Protein AF-A0A5B0LY07-F1 (afdb_monomer)

pLDDT: mean 96.16, std 4.6, range [59.47, 98.62]

Structure (mmCIF, N/CA/C/O backbone):
data_AF-A0A5B0LY07-F1
#
_entry.id   AF-A0A5B0LY07-F1
#
loop_
_atom_site.group_PDB
_atom_site.id
_atom_site.type_symbol
_atom_site.label_atom_id
_atom_site.label_alt_id
_atom_site.label_comp_id
_atom_site.label_asym_id
_atom_site.label_entity_id
_atom_site.label_seq_id
_atom_site.pdbx_PDB_ins_code
_atom_site.Cartn_x
_atom_site.Cartn_y
_atom_site.Cartn_z
_atom_site.occupancy
_atom_site.B_iso_or_equiv
_atom_site.auth_seq_id
_atom_site.auth_comp_id
_atom_site.auth_asym_id
_atom_site.auth_atom_id
_atom_site.pdbx_PDB_model_num
ATOM 1 N N . MET A 1 1 ? -1.041 0.662 -3.881 1.00 97.88 1 MET A N 1
ATOM 2 C CA . MET A 1 1 ? 0.218 0.437 -3.139 1.00 97.88 1 MET A CA 1
ATOM 3 C C . MET A 1 1 ? 1.167 1.594 -3.401 1.00 97.88 1 MET A C 1
ATOM 5 O O . MET A 1 1 ? 1.308 2.012 -4.543 1.00 97.88 1 MET A O 1
ATOM 9 N N . CYS A 1 2 ? 1.824 2.108 -2.368 1.00 97.88 2 CYS A N 1
ATOM 10 C CA . CYS A 1 2 ? 2.842 3.142 -2.502 1.00 97.88 2 CYS A CA 1
ATOM 11 C C . CYS A 1 2 ? 4.017 2.908 -1.552 1.00 97.88 2 CYS A C 1
ATOM 13 O O . CYS A 1 2 ? 3.863 2.272 -0.504 1.00 97.88 2 CYS A O 1
ATOM 15 N N . THR A 1 3 ? 5.176 3.476 -1.882 1.00 97.06 3 THR A N 1
ATOM 16 C CA . THR A 1 3 ? 6.353 3.449 -1.011 1.00 97.06 3 THR A CA 1
ATOM 17 C C . THR A 1 3 ? 6.845 4.838 -0.649 1.00 97.06 3 THR A C 1
ATOM 19 O O . THR A 1 3 ? 6.870 5.722 -1.507 1.00 97.06 3 THR A O 1
ATOM 22 N N . GLY A 1 4 ? 7.270 5.019 0.602 1.00 95.62 4 GLY A N 1
ATOM 23 C CA . GLY A 1 4 ? 7.775 6.294 1.103 1.00 95.62 4 GLY A CA 1
ATOM 24 C C . GLY A 1 4 ? 6.803 7.437 0.809 1.00 95.62 4 GLY A C 1
ATOM 25 O O . GLY A 1 4 ? 5.620 7.353 1.144 1.00 95.62 4 GLY A O 1
ATOM 26 N N . SER A 1 5 ? 7.297 8.486 0.143 1.00 95.31 5 SER A N 1
ATOM 27 C CA . SER A 1 5 ? 6.551 9.719 -0.137 1.00 95.31 5 SER A CA 1
ATOM 28 C C . SER A 1 5 ? 5.409 9.533 -1.132 1.00 95.31 5 SER A C 1
ATOM 30 O O . SER A 1 5 ? 4.555 10.412 -1.236 1.00 95.31 5 SER A O 1
ATOM 32 N N . GLY A 1 6 ? 5.322 8.376 -1.798 1.00 95.88 6 GLY A N 1
ATOM 33 C CA . GLY A 1 6 ? 4.188 8.026 -2.653 1.00 95.88 6 GLY A CA 1
ATOM 34 C C . GLY A 1 6 ? 2.836 8.080 -1.930 1.00 95.88 6 GLY A C 1
ATOM 35 O O . GLY A 1 6 ? 1.809 8.213 -2.591 1.00 95.88 6 GLY A O 1
ATOM 36 N N . ILE A 1 7 ? 2.823 8.058 -0.590 1.00 97.12 7 ILE A N 1
ATOM 37 C CA . ILE A 1 7 ? 1.617 8.299 0.214 1.00 97.12 7 ILE A CA 1
ATOM 38 C C . ILE A 1 7 ? 0.932 9.627 -0.132 1.00 97.12 7 ILE A C 1
ATOM 40 O O . ILE A 1 7 ? -0.294 9.678 -0.177 1.00 97.12 7 ILE A O 1
ATOM 44 N N . GLY A 1 8 ? 1.700 10.669 -0.472 1.00 96.06 8 GLY A N 1
ATOM 45 C CA . GLY A 1 8 ? 1.159 11.976 -0.850 1.00 96.06 8 GLY A CA 1
ATOM 46 C C . GLY A 1 8 ? 0.303 11.940 -2.118 1.00 96.06 8 GLY A C 1
ATOM 47 O O . GLY A 1 8 ? -0.594 12.762 -2.267 1.00 96.06 8 GLY A O 1
ATOM 48 N N . ALA A 1 9 ? 0.527 10.962 -3.001 1.00 94.31 9 ALA A N 1
ATOM 49 C CA . ALA A 1 9 ? -0.249 10.793 -4.228 1.00 94.31 9 ALA A CA 1
ATOM 50 C C . ALA A 1 9 ? -1.513 9.936 -4.038 1.00 94.31 9 ALA A C 1
ATOM 52 O O . ALA A 1 9 ? -2.452 10.062 -4.819 1.00 94.31 9 ALA A O 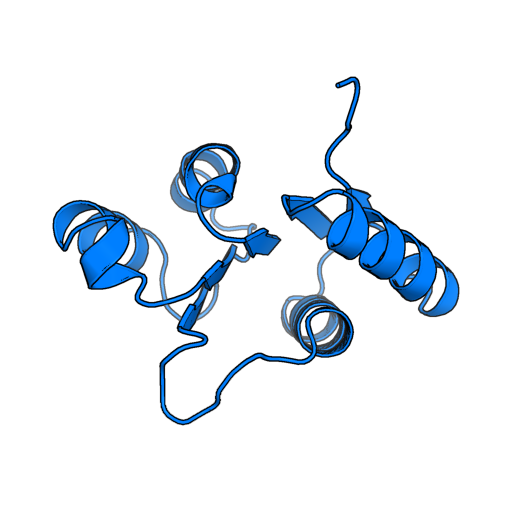1
ATOM 53 N N . VAL A 1 10 ? -1.547 9.047 -3.036 1.00 96.31 10 VAL A N 1
ATOM 54 C CA . VAL A 1 10 ? -2.607 8.021 -2.915 1.00 96.31 10 VAL A CA 1
ATOM 55 C C . VAL A 1 10 ? -3.508 8.178 -1.690 1.00 96.31 10 VAL A C 1
ATOM 57 O O . VAL A 1 10 ? -4.607 7.619 -1.673 1.00 96.31 10 VAL A O 1
ATOM 60 N N . ALA A 1 11 ? -3.067 8.913 -0.663 1.00 96.38 11 ALA A N 1
ATOM 61 C CA . ALA A 1 11 ? -3.775 9.011 0.611 1.00 96.38 11 ALA A CA 1
ATOM 62 C C . ALA A 1 11 ? -5.182 9.597 0.459 1.00 96.38 11 ALA A C 1
ATOM 64 O O . ALA A 1 11 ? -6.137 9.014 0.966 1.00 96.38 11 ALA A O 1
ATOM 65 N N . SER A 1 12 ? -5.328 10.710 -0.267 1.00 96.88 12 SER A N 1
ATOM 66 C CA . SER A 1 12 ? -6.619 11.387 -0.449 1.00 96.88 12 SER A CA 1
ATOM 67 C C . SER A 1 12 ? -7.659 10.470 -1.093 1.00 96.88 12 SER A C 1
ATOM 69 O O . SER A 1 12 ? -8.760 10.344 -0.563 1.00 96.88 12 SER A O 1
ATOM 71 N N . THR A 1 13 ? -7.294 9.758 -2.162 1.00 97.00 13 THR A N 1
ATOM 72 C CA . THR A 1 13 ? -8.174 8.795 -2.837 1.00 97.00 13 THR A CA 1
ATOM 73 C C . THR A 1 13 ? -8.619 7.687 -1.891 1.00 97.00 13 THR A C 1
ATOM 75 O O . THR A 1 13 ? -9.813 7.400 -1.819 1.00 97.00 13 THR A O 1
ATOM 78 N N . CYS A 1 14 ? -7.689 7.101 -1.128 1.00 97.88 14 CYS A N 1
ATOM 79 C CA . CYS A 1 14 ? -8.012 6.028 -0.185 1.00 97.88 14 CYS A CA 1
ATOM 80 C C . CYS A 1 14 ? -8.851 6.529 1.001 1.00 97.88 14 CYS A C 1
ATOM 82 O O . CYS A 1 14 ? -9.674 5.783 1.523 1.00 97.88 14 CYS A O 1
ATOM 84 N N . ILE A 1 15 ? -8.671 7.775 1.440 1.00 98.06 15 ILE A N 1
ATOM 85 C CA . ILE A 1 15 ? -9.489 8.387 2.497 1.00 98.06 15 ILE A CA 1
ATOM 86 C C . ILE A 1 15 ? -10.912 8.656 1.996 1.00 98.06 15 ILE A C 1
ATOM 88 O O . ILE A 1 15 ? -11.868 8.393 2.717 1.00 98.06 15 ILE A O 1
ATOM 92 N N . GLN A 1 16 ? -11.056 9.172 0.775 1.00 98.00 16 GLN A N 1
ATOM 93 C CA . GLN A 1 16 ? -12.340 9.619 0.226 1.00 98.00 16 GLN A CA 1
ATOM 94 C C . GLN A 1 16 ? -13.189 8.487 -0.365 1.00 98.00 16 GLN A C 1
ATOM 96 O O . GLN A 1 16 ? -14.383 8.679 -0.567 1.00 98.00 16 GLN A O 1
ATOM 101 N N . ASN A 1 17 ? -12.596 7.323 -0.653 1.00 96.88 17 ASN A N 1
ATOM 102 C CA . ASN A 1 17 ? -13.280 6.214 -1.314 1.00 96.88 17 ASN A CA 1
ATOM 103 C C . ASN A 1 17 ? -13.060 4.896 -0.563 1.00 96.88 17 ASN A C 1
ATOM 105 O O . ASN A 1 17 ? -11.931 4.426 -0.411 1.00 96.88 17 ASN A O 1
ATOM 109 N N . GLU A 1 18 ? -14.154 4.264 -0.142 1.00 96.56 18 GLU A N 1
ATOM 110 C CA . GLU A 1 18 ? -14.126 3.040 0.672 1.00 96.56 18 GLU A CA 1
ATOM 111 C C . GLU A 1 18 ? -13.752 1.782 -0.123 1.00 96.56 18 GLU A C 1
ATOM 113 O O . GLU A 1 18 ? -13.220 0.834 0.447 1.00 96.56 18 GLU A O 1
ATOM 118 N N . ASN A 1 19 ? -13.927 1.803 -1.448 1.00 97.19 19 ASN A N 1
ATOM 119 C CA . ASN A 1 19 ? -13.616 0.674 -2.337 1.00 97.19 19 ASN A CA 1
ATOM 120 C C . ASN A 1 19 ? -12.107 0.490 -2.599 1.00 97.19 19 ASN A C 1
ATOM 122 O O . ASN A 1 19 ? -11.703 -0.406 -3.340 1.00 97.19 19 ASN A O 1
ATOM 126 N N . TRP A 1 20 ? -11.259 1.337 -2.007 1.00 98.06 20 TRP A N 1
ATOM 127 C CA . TRP A 1 20 ? -9.809 1.294 -2.174 1.00 98.06 20 TRP A CA 1
ATOM 128 C C . TRP A 1 20 ? -9.114 0.667 -0.967 1.00 98.06 20 TRP A C 1
ATOM 130 O O . TRP A 1 20 ? -9.352 1.062 0.179 1.00 98.06 20 TRP A O 1
ATOM 140 N N . PHE A 1 21 ? -8.173 -0.235 -1.255 1.00 98.62 21 PHE A N 1
ATOM 141 C CA . PHE A 1 21 ? -7.239 -0.786 -0.279 1.00 98.62 21 PHE A CA 1
ATOM 142 C C . PHE A 1 21 ? -5.895 -0.045 -0.337 1.00 98.62 21 PHE A C 1
ATOM 144 O O . PHE A 1 21 ? -5.235 0.010 -1.382 1.00 98.62 21 PHE A O 1
ATOM 151 N N . LEU A 1 22 ? -5.444 0.493 0.798 1.00 98.62 22 LEU A N 1
ATOM 152 C CA . LEU A 1 22 ? -4.141 1.149 0.912 1.00 98.62 22 LEU A CA 1
ATOM 153 C C . LEU A 1 22 ? -3.062 0.148 1.335 1.00 98.62 22 LEU A C 1
ATOM 155 O O . LEU A 1 22 ? -3.168 -0.473 2.382 1.00 98.62 22 LEU A O 1
ATOM 159 N N . ILE A 1 23 ? -1.964 0.076 0.583 1.00 98.62 23 ILE A N 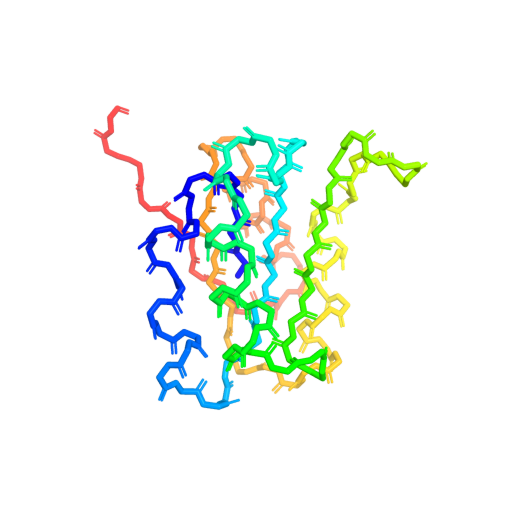1
ATOM 160 C CA . ILE A 1 23 ? -0.715 -0.533 1.061 1.00 98.62 23 ILE A C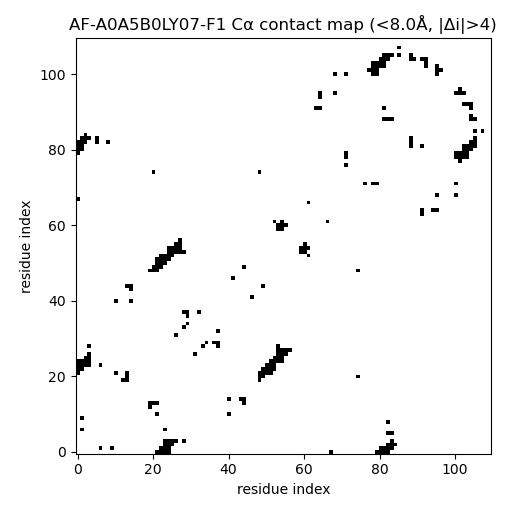A 1
ATOM 161 C C . ILE A 1 23 ? 0.357 0.548 1.064 1.00 98.62 23 ILE A C 1
ATOM 163 O O . ILE A 1 23 ? 0.663 1.079 -0.008 1.00 98.62 23 ILE A O 1
ATOM 167 N N . TRP A 1 24 ? 0.923 0.856 2.228 1.00 98.50 24 TRP A N 1
ATOM 168 C CA . TRP A 1 24 ? 1.985 1.845 2.385 1.00 98.50 24 TRP A CA 1
ATOM 169 C C . TRP A 1 24 ? 3.224 1.220 3.018 1.00 98.50 24 TRP A C 1
ATOM 171 O O . TRP A 1 24 ? 3.169 0.708 4.130 1.00 98.50 24 TRP A O 1
ATOM 181 N N . ILE A 1 25 ? 4.342 1.256 2.295 1.00 98.19 25 ILE A N 1
ATOM 182 C CA . ILE A 1 25 ? 5.606 0.640 2.711 1.00 98.19 25 ILE A CA 1
ATOM 183 C C . ILE A 1 25 ? 6.669 1.729 2.859 1.00 98.19 25 ILE A C 1
ATOM 185 O O . ILE A 1 25 ? 6.858 2.540 1.954 1.00 98.19 25 ILE A O 1
ATOM 189 N N . GLY A 1 26 ? 7.432 1.744 3.945 1.00 97.31 26 GLY A N 1
ATOM 190 C CA . GLY A 1 26 ? 8.567 2.662 4.065 1.00 97.31 26 GLY A CA 1
ATOM 191 C C . GLY A 1 26 ? 9.435 2.392 5.288 1.00 97.31 26 GLY A C 1
ATOM 192 O O . GLY A 1 26 ? 9.082 1.563 6.118 1.00 97.31 26 GLY A O 1
ATOM 193 N N . PRO A 1 27 ? 10.622 3.004 5.387 1.00 96.69 27 PRO A N 1
ATOM 194 C CA . PRO A 1 27 ? 11.473 2.884 6.567 1.00 96.69 27 PRO A CA 1
ATOM 195 C C . PRO A 1 27 ? 11.098 3.924 7.626 1.00 96.69 27 PRO A C 1
ATOM 197 O O . PRO A 1 27 ? 11.037 5.104 7.294 1.00 96.69 27 PRO A O 1
ATOM 200 N N . ASN A 1 28 ? 10.947 3.515 8.890 1.00 95.56 28 ASN A N 1
ATOM 201 C CA . ASN A 1 28 ? 10.704 4.423 10.020 1.00 95.56 28 ASN A CA 1
ATOM 202 C C . ASN A 1 28 ? 9.563 5.415 9.723 1.00 95.56 28 ASN A C 1
ATOM 204 O O . ASN A 1 28 ? 9.778 6.630 9.744 1.00 95.56 28 ASN A O 1
ATOM 208 N N . LEU A 1 29 ? 8.382 4.910 9.363 1.00 95.69 29 LEU A N 1
ATOM 209 C CA . LEU A 1 29 ? 7.304 5.721 8.784 1.00 95.69 29 LEU A CA 1
ATOM 210 C C . LEU A 1 29 ? 6.871 6.858 9.714 1.00 95.69 29 LEU A C 1
ATOM 212 O O . LEU A 1 29 ? 6.846 8.009 9.291 1.00 95.69 29 LEU A O 1
ATOM 216 N N . GLU A 1 30 ? 6.612 6.560 10.984 1.00 95.75 30 GLU A N 1
ATOM 217 C CA . GLU A 1 30 ? 6.190 7.565 11.965 1.00 95.75 30 GLU A CA 1
ATOM 218 C C . GLU A 1 30 ? 7.261 8.638 12.196 1.00 95.75 30 GLU A C 1
ATOM 220 O O . GLU A 1 30 ? 6.961 9.826 12.146 1.00 95.75 30 GLU A O 1
ATOM 225 N N . ASN A 1 31 ? 8.534 8.248 12.323 1.00 97.00 31 ASN A N 1
ATOM 226 C CA . ASN A 1 31 ? 9.634 9.210 12.468 1.00 97.00 31 ASN A CA 1
ATOM 227 C C . ASN A 1 31 ? 9.843 10.070 11.210 1.00 97.00 31 ASN A C 1
ATOM 229 O O . ASN A 1 31 ? 10.351 11.183 11.304 1.00 97.00 31 ASN A O 1
ATOM 233 N N . THR A 1 32 ? 9.508 9.543 10.029 1.00 96.44 32 THR A N 1
ATOM 234 C CA . THR A 1 32 ? 9.733 10.222 8.743 1.00 96.44 32 THR A CA 1
ATOM 235 C C . THR A 1 32 ? 8.586 11.163 8.381 1.00 96.44 32 THR A C 1
ATOM 237 O O . THR A 1 32 ? 8.831 12.253 7.870 1.00 96.44 32 THR A O 1
ATOM 240 N N . TYR A 1 33 ? 7.341 10.743 8.614 1.00 96.12 33 TYR A N 1
ATOM 241 C CA . TYR A 1 33 ? 6.134 11.467 8.193 1.00 96.12 33 TYR A CA 1
ATOM 242 C C . TYR A 1 33 ? 5.389 12.140 9.348 1.00 96.12 33 TYR A C 1
ATOM 244 O O . TYR A 1 33 ? 4.485 12.934 9.099 1.00 96.12 33 TYR A O 1
ATOM 252 N N . GLY A 1 34 ? 5.783 11.860 10.588 1.00 96.88 34 GLY A N 1
ATOM 253 C CA . GLY A 1 34 ? 5.179 12.414 11.790 1.00 96.88 34 GLY A CA 1
ATOM 254 C C . GLY A 1 34 ? 3.922 11.671 12.236 1.00 96.88 34 GLY A C 1
ATOM 255 O O . GLY A 1 34 ? 3.227 11.012 11.455 1.00 96.88 34 GLY A O 1
ATOM 256 N N . GLU A 1 35 ? 3.616 11.826 13.522 1.00 97.06 35 GLU A N 1
ATOM 257 C CA . GLU A 1 35 ? 2.435 11.241 14.156 1.00 97.06 35 GLU A CA 1
ATOM 258 C C . GLU A 1 35 ? 1.134 11.733 13.500 1.00 97.06 35 GLU A C 1
ATOM 260 O O . GLU A 1 35 ? 0.215 10.948 13.298 1.00 97.06 35 GLU A O 1
ATOM 265 N N . GLU A 1 36 ? 1.071 12.997 13.073 1.00 97.00 36 GLU A N 1
ATOM 266 C CA . GLU A 1 36 ? -0.118 13.585 12.441 1.00 97.00 36 GLU A CA 1
ATOM 267 C C . GLU A 1 36 ? -0.542 12.836 11.167 1.00 97.00 36 GLU A C 1
ATOM 269 O O . GLU A 1 36 ? -1.722 12.528 10.980 1.00 97.00 36 GLU A O 1
ATOM 274 N N . ILE A 1 37 ? 0.417 12.487 10.299 1.00 96.38 37 ILE A N 1
ATOM 275 C CA . ILE A 1 37 ? 0.136 11.721 9.078 1.00 96.38 37 ILE A CA 1
ATOM 276 C C . ILE A 1 37 ? -0.265 10.290 9.429 1.00 96.38 37 ILE A C 1
ATOM 278 O O . ILE A 1 37 ? -1.212 9.757 8.847 1.00 96.38 37 ILE A O 1
ATOM 282 N N . MET A 1 38 ? 0.406 9.675 10.404 1.00 97.50 38 MET A N 1
ATOM 283 C CA . MET A 1 38 ? 0.054 8.332 10.869 1.00 97.50 38 MET A CA 1
ATOM 284 C C . MET A 1 38 ? -1.372 8.291 11.426 1.00 97.50 38 MET A C 1
ATOM 286 O O . MET A 1 38 ? -2.160 7.435 11.024 1.00 97.50 38 MET A O 1
ATOM 290 N N . GLN A 1 39 ? -1.738 9.244 12.282 1.00 97.56 39 GLN A N 1
ATOM 291 C CA . GLN A 1 39 ? -3.078 9.373 12.851 1.00 97.56 39 GLN A CA 1
ATOM 292 C C . GLN A 1 39 ? -4.129 9.659 11.776 1.00 97.56 39 GLN A C 1
ATOM 294 O O . GLN A 1 39 ? -5.209 9.068 11.811 1.00 97.56 39 GLN A O 1
ATOM 299 N N . LEU A 1 40 ? -3.824 10.505 10.786 1.00 97.69 40 LEU A N 1
ATOM 300 C CA . LEU A 1 40 ? -4.723 10.758 9.662 1.00 97.69 40 LEU A CA 1
ATOM 301 C C . LEU A 1 40 ? -5.025 9.465 8.893 1.00 97.69 40 LEU A C 1
ATOM 303 O O . LEU A 1 40 ? -6.192 9.147 8.665 1.00 97.69 40 LEU A O 1
ATOM 307 N N . ILE A 1 41 ? -3.993 8.707 8.513 1.00 98.12 41 ILE A N 1
ATOM 308 C CA . ILE A 1 41 ? -4.157 7.459 7.756 1.00 98.12 41 ILE A CA 1
ATOM 309 C C . ILE A 1 41 ? -4.873 6.403 8.601 1.00 98.12 41 ILE A C 1
ATOM 311 O O . ILE A 1 41 ? -5.880 5.848 8.160 1.00 98.12 41 ILE A O 1
ATOM 315 N N . CYS A 1 42 ? -4.398 6.144 9.819 1.00 97.81 42 CYS A N 1
ATOM 316 C CA . CYS A 1 42 ? -4.957 5.114 10.695 1.00 97.81 42 CYS A CA 1
ATOM 317 C C . CYS A 1 42 ? -6.371 5.445 11.184 1.00 97.81 42 CYS A C 1
ATOM 319 O O . CYS A 1 42 ? -7.163 4.528 11.390 1.00 97.81 42 CYS A O 1
ATOM 321 N N . GLY A 1 43 ? -6.693 6.729 11.356 1.00 97.75 43 GLY A N 1
ATOM 322 C CA . GLY A 1 43 ? -8.000 7.194 11.819 1.00 97.75 43 GLY A CA 1
ATOM 323 C C . GLY A 1 43 ? -9.048 7.327 10.714 1.00 97.75 43 GLY A C 1
ATOM 324 O O . GLY A 1 43 ? -10.241 7.270 11.004 1.00 97.75 43 GLY A O 1
ATOM 325 N N . LYS A 1 44 ? -8.640 7.508 9.451 1.00 98.12 44 LYS A N 1
ATOM 326 C CA . LYS A 1 44 ? -9.568 7.647 8.310 1.00 98.12 44 LYS A CA 1
ATOM 327 C C . LYS A 1 44 ? -9.695 6.391 7.456 1.00 98.12 44 LYS A C 1
ATOM 329 O O . LYS A 1 44 ? -10.693 6.244 6.754 1.00 98.12 44 LYS A O 1
ATOM 334 N N . ILE A 1 45 ? -8.712 5.495 7.496 1.00 98.44 45 ILE A N 1
ATOM 335 C CA . ILE A 1 45 ? -8.725 4.247 6.735 1.00 98.44 45 ILE A CA 1
ATOM 336 C C . ILE A 1 45 ? -8.733 3.071 7.728 1.00 98.44 45 ILE A C 1
ATOM 338 O O . ILE A 1 45 ? -7.755 2.885 8.458 1.00 98.44 45 ILE A O 1
ATOM 342 N N . PRO A 1 46 ? -9.814 2.271 7.788 1.00 97.81 46 PRO A N 1
ATOM 343 C CA . PRO A 1 46 ? -9.916 1.153 8.720 1.00 97.81 46 PRO A CA 1
ATOM 344 C C . PRO A 1 46 ? -8.972 0.008 8.339 1.00 97.81 46 PRO A C 1
ATOM 346 O O . PRO A 1 46 ? -8.666 -0.192 7.163 1.00 97.81 46 PRO A O 1
ATOM 349 N N . GLU A 1 47 ? -8.555 -0.781 9.334 1.00 97.50 47 GLU A N 1
ATOM 350 C CA . GLU A 1 47 ? -7.612 -1.908 9.179 1.00 97.50 47 GLU A CA 1
ATOM 351 C C . GLU A 1 47 ? -8.046 -2.949 8.153 1.00 97.50 47 GLU A C 1
ATOM 353 O O . GLU A 1 47 ? -7.202 -3.532 7.482 1.00 97.50 47 GLU A O 1
ATOM 358 N N . SER A 1 48 ? -9.354 -3.119 7.955 1.00 97.56 48 SER A N 1
ATOM 359 C CA . SER A 1 48 ? -9.902 -4.016 6.935 1.00 97.56 48 SER A CA 1
ATOM 360 C C . SER A 1 48 ? -9.482 -3.658 5.506 1.00 97.56 48 SER A C 1
ATOM 362 O O . SER A 1 48 ? -9.515 -4.535 4.642 1.00 97.56 48 SER A O 1
ATOM 364 N N . ARG A 1 49 ? -9.080 -2.402 5.255 1.00 97.81 49 ARG A N 1
ATOM 365 C CA . ARG A 1 49 ? -8.657 -1.906 3.936 1.00 97.81 49 ARG A CA 1
ATOM 366 C C . ARG A 1 49 ? -7.349 -1.107 3.947 1.00 97.81 49 ARG A C 1
ATOM 368 O O . ARG A 1 49 ? -7.097 -0.305 3.044 1.00 97.81 49 ARG A O 1
ATOM 375 N N . ARG A 1 50 ? -6.503 -1.299 4.964 1.00 98.44 50 ARG A N 1
ATOM 376 C CA . ARG A 1 50 ? -5.139 -0.751 4.968 1.00 98.44 50 ARG A CA 1
ATOM 377 C C . ARG A 1 50 ? -4.108 -1.754 5.442 1.00 98.44 50 ARG A C 1
ATOM 379 O O . ARG A 1 50 ? -4.339 -2.532 6.357 1.00 98.44 50 ARG A O 1
ATOM 386 N N . LEU A 1 51 ? -2.912 -1.616 4.895 1.00 98.31 51 LEU A N 1
ATOM 387 C CA . LEU A 1 51 ? -1.708 -2.289 5.339 1.00 98.31 51 LEU A CA 1
ATOM 388 C C . LEU A 1 51 ? -0.571 -1.268 5.366 1.00 98.31 51 LEU A C 1
ATOM 390 O O . LEU A 1 51 ? -0.226 -0.677 4.343 1.00 98.31 51 LEU A O 1
ATOM 394 N N . ILE A 1 52 ? -0.007 -1.047 6.549 1.00 97.88 52 ILE A N 1
ATOM 395 C CA . ILE A 1 52 ? 1.134 -0.152 6.758 1.00 97.88 52 ILE A CA 1
ATOM 396 C C . ILE A 1 52 ? 2.325 -1.026 7.140 1.00 97.88 52 ILE A C 1
ATOM 398 O O . ILE A 1 52 ? 2.241 -1.795 8.095 1.00 97.88 52 ILE A O 1
ATOM 402 N N . TRP A 1 53 ? 3.414 -0.938 6.380 1.00 98.12 53 TRP A N 1
ATOM 403 C CA . TRP A 1 53 ? 4.592 -1.781 6.547 1.00 98.12 53 TRP A CA 1
ATOM 404 C C . TRP A 1 53 ? 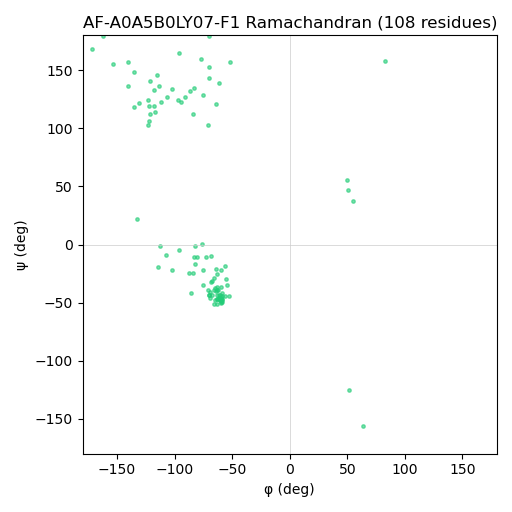5.841 -0.940 6.803 1.00 98.12 53 TRP A C 1
ATOM 406 O O . TRP A 1 53 ? 6.411 -0.346 5.880 1.00 98.12 53 TRP A O 1
ATOM 416 N N . ASP A 1 54 ? 6.308 -0.946 8.052 1.00 97.19 54 ASP A N 1
ATOM 417 C CA . ASP A 1 54 ? 7.591 -0.347 8.406 1.00 97.19 54 ASP A CA 1
ATOM 418 C C . ASP A 1 54 ? 8.746 -1.325 8.152 1.00 97.19 54 ASP A C 1
ATOM 420 O O . ASP A 1 54 ? 8.907 -2.341 8.827 1.00 97.19 54 ASP A O 1
ATOM 424 N N . THR A 1 55 ? 9.587 -0.998 7.175 1.00 97.12 55 THR A N 1
ATOM 425 C CA . THR A 1 55 ? 10.727 -1.830 6.760 1.00 97.12 55 THR A CA 1
ATOM 426 C C . THR A 1 55 ? 11.897 -1.841 7.746 1.00 97.12 55 THR A C 1
ATOM 428 O O . THR A 1 55 ? 12.823 -2.638 7.579 1.00 97.12 55 THR A O 1
ATOM 431 N N . ARG A 1 56 ? 11.891 -0.957 8.750 1.00 96.62 56 ARG A N 1
ATOM 432 C CA . ARG A 1 56 ? 12.837 -0.952 9.877 1.00 96.62 56 ARG A CA 1
ATOM 433 C C . ARG A 1 56 ? 12.270 -1.654 11.112 1.00 96.62 56 ARG A C 1
ATOM 435 O O . ARG A 1 56 ? 13.001 -1.836 12.081 1.00 96.62 56 ARG A O 1
ATOM 442 N N . GLY A 1 57 ? 11.007 -2.073 11.058 1.00 93.69 57 GLY A N 1
ATOM 443 C CA . GLY A 1 57 ? 10.395 -2.935 12.059 1.00 93.69 57 GLY A CA 1
ATOM 444 C C . GLY A 1 57 ? 10.937 -4.374 12.028 1.00 93.69 57 GLY A C 1
ATOM 445 O O . GLY A 1 57 ? 11.758 -4.729 11.177 1.00 93.69 57 GLY A O 1
ATOM 446 N N . PRO A 1 58 ? 10.446 -5.244 12.928 1.00 92.69 58 PRO A N 1
ATOM 447 C CA . PRO A 1 58 ? 10.966 -6.602 13.119 1.00 92.69 58 PRO A CA 1
ATOM 448 C C . PRO A 1 58 ? 10.789 -7.521 11.900 1.00 92.69 58 PRO A C 1
ATOM 450 O O . PRO A 1 58 ? 11.512 -8.504 11.768 1.00 92.69 58 PRO A O 1
ATOM 453 N N . LEU A 1 59 ? 9.849 -7.205 11.002 1.00 92.75 59 LEU A N 1
ATOM 454 C CA . LEU A 1 59 ? 9.593 -7.974 9.780 1.00 92.75 59 LEU A CA 1
ATOM 455 C C . LEU A 1 59 ? 10.536 -7.606 8.620 1.00 92.75 59 LEU A C 1
ATOM 457 O O . LEU A 1 59 ? 10.563 -8.309 7.612 1.00 92.75 59 LEU A O 1
ATOM 461 N N . GLY A 1 60 ? 11.310 -6.521 8.740 1.00 96.06 60 GLY A N 1
ATOM 462 C CA . GLY A 1 60 ? 12.232 -6.071 7.700 1.00 96.06 60 GLY A CA 1
ATOM 463 C C . GLY A 1 60 ? 11.542 -5.652 6.397 1.00 96.06 60 GLY A C 1
ATOM 464 O O . GLY A 1 60 ? 10.377 -5.248 6.373 1.00 96.06 60 GLY A O 1
ATOM 465 N N . ARG A 1 61 ? 12.281 -5.710 5.281 1.00 96.31 61 ARG A N 1
ATOM 466 C CA . ARG A 1 61 ? 11.747 -5.377 3.950 1.00 96.31 61 ARG A CA 1
ATOM 467 C C . ARG A 1 61 ? 10.848 -6.514 3.435 1.00 96.31 61 ARG A C 1
ATOM 469 O O . ARG A 1 61 ? 11.314 -7.652 3.410 1.00 96.31 61 ARG A O 1
ATOM 476 N N . PRO A 1 62 ? 9.612 -6.225 2.989 1.00 96.31 62 PRO A N 1
ATOM 477 C CA . PRO A 1 62 ? 8.729 -7.243 2.441 1.00 96.31 62 PRO A CA 1
ATOM 478 C C . PRO A 1 62 ? 9.138 -7.619 1.016 1.00 96.31 62 PRO A C 1
ATOM 480 O O . PRO A 1 62 ? 9.736 -6.821 0.290 1.00 96.31 62 PRO A O 1
ATOM 483 N N . ASP A 1 63 ? 8.699 -8.797 0.577 1.00 96.69 63 ASP A N 1
ATOM 484 C CA . ASP A 1 63 ? 8.524 -9.059 -0.849 1.00 96.69 63 ASP A CA 1
ATOM 485 C C . ASP A 1 63 ? 7.321 -8.242 -1.347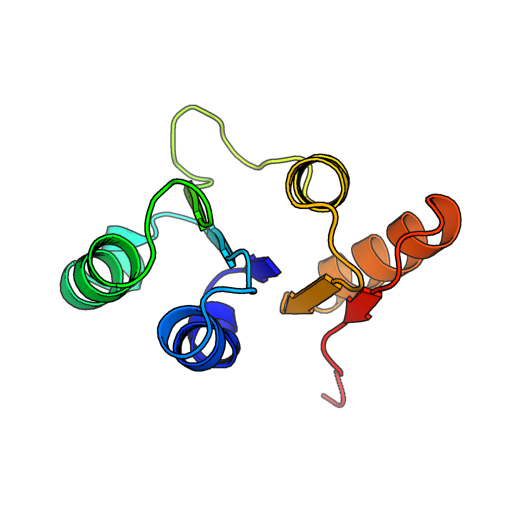 1.00 96.69 63 ASP A C 1
ATOM 487 O O . ASP A 1 63 ? 6.162 -8.566 -1.080 1.00 96.69 63 ASP A O 1
ATOM 491 N N . VAL A 1 64 ? 7.614 -7.141 -2.039 1.00 96.81 64 VAL A N 1
ATOM 492 C CA . VAL A 1 64 ? 6.617 -6.171 -2.513 1.00 96.81 64 VAL A CA 1
ATOM 493 C C . VAL A 1 64 ? 5.636 -6.802 -3.502 1.00 96.81 64 VAL A C 1
ATOM 495 O O . VAL A 1 64 ? 4.443 -6.507 -3.450 1.00 96.81 64 VAL A O 1
ATOM 498 N N . VAL A 1 65 ? 6.118 -7.676 -4.388 1.00 97.00 65 VAL A N 1
ATOM 499 C CA . VAL A 1 65 ? 5.287 -8.311 -5.421 1.00 97.00 65 VAL A CA 1
ATOM 500 C C . VAL A 1 65 ? 4.325 -9.289 -4.770 1.00 97.00 65 VAL A C 1
ATOM 502 O O . VAL A 1 65 ? 3.129 -9.258 -5.061 1.00 97.00 65 VAL A O 1
ATOM 505 N N . ARG A 1 66 ? 4.828 -10.121 -3.854 1.00 97.50 66 ARG A N 1
ATOM 506 C CA . ARG A 1 66 ? 3.987 -11.055 -3.108 1.00 97.50 66 ARG A CA 1
ATOM 507 C C . ARG A 1 66 ? 2.945 -10.322 -2.270 1.00 97.50 66 ARG A C 1
ATOM 509 O O . ARG A 1 66 ? 1.773 -10.671 -2.330 1.00 97.50 66 ARG A O 1
ATOM 516 N N . LEU A 1 67 ? 3.346 -9.273 -1.553 1.00 97.94 67 LEU A N 1
ATOM 517 C CA . LEU A 1 67 ? 2.430 -8.468 -0.742 1.00 97.94 67 LEU A CA 1
ATOM 518 C C . LEU A 1 67 ? 1.304 -7.852 -1.589 1.00 97.94 67 LEU A C 1
ATOM 520 O O . LEU A 1 67 ? 0.144 -7.855 -1.175 1.00 97.94 67 LEU A O 1
ATOM 524 N N . LEU A 1 68 ? 1.640 -7.344 -2.780 1.00 98.12 68 LEU A N 1
ATOM 525 C CA . LEU A 1 68 ? 0.671 -6.805 -3.734 1.00 98.12 68 LEU A CA 1
ATOM 526 C C . LEU A 1 68 ? -0.271 -7.896 -4.246 1.00 98.12 68 LEU A C 1
ATOM 528 O O . LEU A 1 68 ? -1.478 -7.684 -4.238 1.00 98.12 68 LEU A O 1
ATOM 532 N N . HIS A 1 69 ? 0.258 -9.052 -4.654 1.00 98.00 69 HIS A N 1
ATOM 533 C CA . HIS A 1 69 ? -0.538 -10.185 -5.131 1.00 98.00 69 HIS A CA 1
ATOM 534 C C . HIS A 1 69 ? -1.513 -10.699 -4.067 1.00 98.00 69 HIS A C 1
ATOM 536 O O . HIS A 1 69 ? -2.705 -10.843 -4.342 1.00 98.00 69 HIS A O 1
ATOM 542 N N . ASP A 1 70 ? -1.026 -10.937 -2.852 1.00 98.19 70 ASP A N 1
ATOM 543 C CA . ASP A 1 70 ? -1.831 -11.504 -1.772 1.00 98.19 70 ASP A CA 1
ATOM 544 C C . ASP A 1 70 ? -2.944 -10.525 -1.370 1.00 98.19 70 ASP A C 1
ATOM 546 O O . ASP A 1 70 ? -4.093 -10.926 -1.187 1.00 98.19 70 ASP A O 1
ATOM 550 N N . THR A 1 71 ? -2.640 -9.223 -1.345 1.00 98.31 71 THR A N 1
ATOM 551 C CA . THR A 1 71 ? -3.640 -8.184 -1.063 1.00 98.31 71 THR A CA 1
ATOM 552 C C . THR A 1 71 ? -4.629 -8.003 -2.215 1.00 98.31 71 THR A C 1
ATOM 554 O O . THR A 1 71 ? -5.818 -7.834 -1.970 1.00 98.31 71 THR A O 1
ATOM 557 N N . TYR A 1 72 ? -4.168 -8.068 -3.469 1.00 98.38 72 TYR A N 1
ATOM 558 C CA . TYR A 1 72 ? -5.023 -8.026 -4.661 1.00 98.38 72 TYR A CA 1
ATOM 559 C C . TYR A 1 72 ? -6.079 -9.134 -4.622 1.00 98.38 72 TYR A C 1
ATOM 561 O O . TYR A 1 72 ? -7.252 -8.874 -4.873 1.00 98.38 72 TYR A O 1
ATOM 569 N N . LYS A 1 73 ? -5.670 -10.355 -4.252 1.00 98.25 73 LYS A N 1
ATOM 570 C CA . LYS A 1 73 ? -6.573 -11.500 -4.089 1.00 98.25 73 LYS A CA 1
ATOM 571 C C . LYS A 1 73 ? -7.486 -11.365 -2.879 1.00 98.25 73 LYS A C 1
ATOM 573 O O . LYS A 1 73 ? -8.668 -11.656 -2.996 1.00 98.25 73 LYS A O 1
ATOM 578 N N . TYR A 1 74 ? -6.953 -10.930 -1.741 1.00 98.12 74 TYR A N 1
ATOM 579 C CA . TYR A 1 74 ? -7.737 -10.722 -0.524 1.00 98.12 74 TYR A CA 1
ATOM 580 C C . TYR A 1 74 ? -8.843 -9.678 -0.717 1.00 98.12 74 TYR A C 1
ATOM 582 O O . TYR A 1 74 ? -9.968 -9.886 -0.276 1.00 98.12 74 TYR A O 1
ATOM 590 N N . TRP A 1 75 ? -8.519 -8.564 -1.376 1.00 97.94 75 TRP A N 1
ATOM 591 C CA . TRP A 1 75 ? -9.457 -7.470 -1.618 1.00 97.94 75 TRP A CA 1
ATOM 592 C C . TRP A 1 75 ? -10.394 -7.723 -2.805 1.00 97.94 75 TRP A C 1
ATOM 594 O O . TRP A 1 75 ? -11.330 -6.958 -2.997 1.00 97.94 75 TRP A O 1
ATOM 604 N N . ASP A 1 76 ? -10.125 -8.761 -3.605 1.00 97.88 76 ASP A N 1
ATOM 605 C CA . ASP A 1 76 ? -10.771 -9.002 -4.901 1.00 97.88 76 ASP A CA 1
ATOM 606 C C . ASP A 1 76 ? -10.740 -7.755 -5.803 1.00 97.88 76 ASP A C 1
ATOM 608 O O . ASP A 1 76 ? -11.740 -7.299 -6.354 1.00 97.88 76 ASP A O 1
ATOM 612 N N . ALA A 1 77 ? -9.563 -7.131 -5.890 1.00 97.94 77 ALA A N 1
ATOM 613 C CA . ALA A 1 77 ? -9.425 -5.860 -6.582 1.00 97.94 77 ALA A CA 1
ATOM 614 C C . ALA A 1 77 ? -9.585 -6.021 -8.105 1.00 97.94 77 ALA A C 1
ATOM 616 O O . ALA A 1 77 ? -9.062 -6.950 -8.720 1.00 97.94 77 ALA A O 1
ATOM 617 N N . GLU A 1 78 ? -10.211 -5.040 -8.750 1.00 97.75 78 GLU A N 1
ATOM 618 C CA . GLU A 1 78 ? -10.300 -4.992 -10.216 1.00 97.75 78 GLU A CA 1
ATOM 619 C C . GLU A 1 78 ? -8.968 -4.559 -10.848 1.00 97.75 78 GLU A C 1
ATOM 621 O O . GLU A 1 78 ? -8.580 -5.025 -11.921 1.00 97.75 78 GLU A O 1
ATOM 626 N N . VAL A 1 79 ? -8.240 -3.669 -10.169 1.00 97.50 79 VAL A N 1
ATOM 627 C CA . VAL A 1 79 ? -6.975 -3.101 -10.638 1.00 97.50 79 VAL A CA 1
ATOM 628 C C . VAL A 1 79 ? -6.092 -2.666 -9.475 1.00 97.50 79 VAL A C 1
ATOM 630 O O . VAL A 1 79 ? -6.570 -2.344 -8.388 1.00 97.50 79 VAL A O 1
ATOM 633 N N . THR A 1 80 ? -4.782 -2.627 -9.708 1.00 97.75 80 THR A N 1
ATOM 634 C CA . THR A 1 80 ? -3.799 -2.116 -8.752 1.00 97.75 80 THR A CA 1
ATOM 635 C C . THR A 1 80 ? -3.095 -0.869 -9.279 1.00 97.75 80 THR A C 1
ATOM 637 O O . THR A 1 80 ? -2.840 -0.725 -10.473 1.00 97.75 80 THR A O 1
ATOM 640 N N . LEU A 1 81 ? -2.760 0.043 -8.367 1.00 97.56 81 LEU A N 1
ATOM 641 C CA . LEU A 1 81 ? -1.867 1.172 -8.625 1.00 97.56 81 LEU A CA 1
ATOM 642 C C . LEU A 1 81 ? -0.594 0.988 -7.802 1.00 97.56 81 LEU A C 1
ATOM 644 O O . LEU A 1 81 ? -0.679 0.662 -6.611 1.00 97.56 81 LEU A O 1
ATOM 648 N N . PHE A 1 82 ? 0.566 1.228 -8.404 1.00 97.81 82 PHE A N 1
ATOM 649 C CA . PHE A 1 82 ? 1.856 1.190 -7.730 1.00 97.81 82 PHE A CA 1
ATOM 650 C C . PHE A 1 82 ? 2.591 2.523 -7.880 1.00 97.81 82 PHE A C 1
ATOM 652 O O . PHE A 1 82 ? 2.828 2.987 -8.989 1.00 97.81 82 PHE A O 1
ATOM 659 N N . VAL A 1 83 ? 2.970 3.124 -6.750 1.00 96.81 83 VAL A N 1
ATOM 660 C CA . VAL A 1 83 ? 3.771 4.355 -6.700 1.00 96.81 83 VAL A CA 1
ATOM 661 C C . VAL A 1 83 ? 5.037 4.094 -5.891 1.00 96.81 83 VAL A C 1
ATOM 663 O O . VAL A 1 83 ? 5.006 4.054 -4.661 1.00 96.81 83 VAL A O 1
ATOM 666 N N . GLY A 1 84 ? 6.161 3.918 -6.573 1.00 94.19 84 GLY A N 1
ATOM 667 C CA . GLY A 1 84 ? 7.463 3.680 -5.949 1.00 94.19 84 GLY A CA 1
ATOM 668 C C . GLY A 1 84 ? 8.604 3.946 -6.921 1.00 94.19 84 GLY A C 1
ATOM 669 O O . GLY A 1 84 ? 8.336 4.309 -8.064 1.00 94.19 84 GLY A O 1
ATOM 670 N N . SER A 1 85 ? 9.850 3.780 -6.461 1.00 93.56 85 SER A N 1
ATOM 671 C CA . SER A 1 85 ? 11.071 4.092 -7.226 1.00 93.56 85 SER A CA 1
ATOM 672 C C . SER A 1 85 ? 11.097 3.443 -8.622 1.00 93.56 85 SER A C 1
ATOM 674 O O . SER A 1 85 ? 10.448 2.411 -8.810 1.00 93.56 85 SER A O 1
ATOM 676 N N . PRO A 1 86 ? 11.869 3.978 -9.593 1.00 94.25 86 PRO A N 1
ATOM 677 C CA . PRO A 1 86 ? 11.904 3.446 -10.960 1.00 94.25 86 PRO A CA 1
ATOM 678 C C . PRO A 1 86 ? 12.200 1.942 -11.023 1.00 94.25 86 PRO A C 1
ATOM 680 O O . PRO A 1 86 ? 11.516 1.194 -11.721 1.00 94.25 86 PRO A O 1
ATOM 683 N N . GLU A 1 87 ? 13.181 1.489 -10.239 1.00 93.69 87 GLU A N 1
ATOM 684 C CA . GLU A 1 87 ? 13.583 0.082 -10.164 1.00 93.69 87 GLU A CA 1
ATOM 685 C C . GLU A 1 87 ? 12.448 -0.807 -9.638 1.00 93.69 87 GLU A C 1
ATOM 687 O O . GLU A 1 87 ? 12.071 -1.789 -10.282 1.00 93.69 87 GLU A O 1
ATOM 692 N N . MET A 1 88 ? 11.844 -0.436 -8.503 1.00 93.62 88 MET A N 1
ATOM 693 C CA . MET A 1 88 ? 10.714 -1.180 -7.942 1.00 93.62 88 MET A CA 1
ATOM 694 C C . MET A 1 88 ? 9.505 -1.159 -8.870 1.00 93.62 88 MET A C 1
ATOM 696 O O . MET A 1 88 ? 8.837 -2.177 -9.011 1.00 93.62 88 MET A O 1
ATOM 700 N N . ASN A 1 89 ? 9.234 -0.028 -9.518 1.00 94.81 89 ASN A N 1
ATOM 701 C CA . ASN A 1 89 ? 8.132 0.113 -10.458 1.00 94.81 89 ASN A CA 1
ATOM 702 C C . ASN A 1 89 ? 8.298 -0.837 -11.650 1.00 94.81 89 ASN A C 1
ATOM 704 O O . ASN A 1 89 ? 7.374 -1.579 -11.971 1.00 94.81 89 ASN A O 1
ATOM 708 N N . SER A 1 90 ? 9.495 -0.892 -12.242 1.00 95.50 90 SER A N 1
ATOM 709 C CA . SER A 1 90 ? 9.813 -1.831 -13.324 1.00 95.50 90 SER A CA 1
ATOM 710 C C . SER A 1 90 ? 9.620 -3.290 -12.889 1.00 95.50 90 SER A C 1
ATOM 712 O O . SER A 1 90 ? 8.915 -4.053 -13.556 1.00 95.50 90 SER A O 1
ATOM 714 N N . ASN A 1 91 ? 10.152 -3.661 -11.717 1.00 96.44 91 ASN A N 1
ATOM 715 C CA . ASN A 1 91 ? 10.012 -5.013 -11.172 1.00 96.44 91 ASN A CA 1
ATOM 716 C C . ASN A 1 91 ? 8.544 -5.395 -10.905 1.00 96.44 91 ASN A C 1
ATOM 718 O O . ASN A 1 91 ? 8.108 -6.496 -11.254 1.00 96.44 91 ASN A O 1
ATOM 722 N N . VAL A 1 92 ? 7.758 -4.485 -10.319 1.00 97.31 92 VAL A N 1
ATOM 723 C CA . VAL A 1 92 ? 6.328 -4.699 -10.049 1.00 97.31 92 VAL A CA 1
ATOM 724 C C . VAL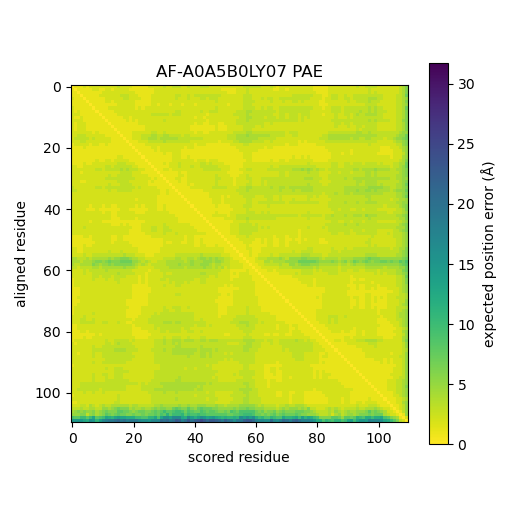 A 1 92 ? 5.553 -4.870 -11.350 1.00 97.31 92 VAL A C 1
ATOM 726 O O . VAL A 1 92 ? 4.791 -5.828 -11.467 1.00 97.31 92 VAL A O 1
ATOM 729 N N . LEU A 1 93 ? 5.766 -4.003 -12.343 1.00 97.00 93 LEU A N 1
ATOM 730 C CA . LEU A 1 93 ? 5.089 -4.093 -13.639 1.00 97.00 93 LEU A CA 1
ATOM 731 C C . LEU A 1 93 ? 5.393 -5.416 -14.352 1.00 97.00 93 LEU A C 1
ATOM 733 O O . LEU A 1 93 ? 4.476 -6.078 -14.847 1.00 97.00 93 LEU A O 1
ATOM 737 N N . GLN A 1 94 ? 6.662 -5.829 -14.381 1.00 97.62 94 GLN A N 1
ATOM 738 C CA . GLN A 1 94 ? 7.071 -7.096 -14.987 1.00 97.62 94 GLN A CA 1
ATOM 739 C C . GLN A 1 94 ? 6.446 -8.293 -14.261 1.00 97.62 94 GLN A C 1
ATOM 741 O O . GLN A 1 94 ? 5.880 -9.183 -14.901 1.00 97.62 94 GLN A O 1
ATOM 746 N N . SER A 1 95 ? 6.509 -8.300 -12.931 1.00 97.88 95 SER A N 1
ATOM 747 C CA . SER A 1 95 ? 5.999 -9.406 -12.121 1.00 97.88 95 SER A CA 1
ATOM 748 C C . SER A 1 95 ? 4.476 -9.514 -12.188 1.00 97.88 95 SER A C 1
ATOM 750 O O . SER A 1 95 ? 3.941 -10.601 -12.392 1.00 97.88 95 SER A O 1
ATOM 752 N N . CYS A 1 96 ? 3.760 -8.391 -12.108 1.00 97.69 96 CYS A N 1
ATOM 753 C CA . CYS A 1 96 ? 2.303 -8.366 -12.236 1.00 97.69 96 CYS A CA 1
ATOM 754 C C . CYS A 1 96 ? 1.846 -8.828 -13.621 1.00 97.69 96 CYS A C 1
ATOM 756 O O . CYS A 1 96 ? 0.860 -9.554 -13.721 1.00 97.69 96 CYS A O 1
ATOM 758 N N . ARG A 1 97 ? 2.590 -8.494 -14.687 1.00 97.38 97 ARG A N 1
ATOM 759 C CA . ARG A 1 97 ? 2.318 -9.020 -16.033 1.00 97.38 97 ARG A CA 1
ATOM 760 C C . ARG A 1 97 ? 2.408 -10.547 -16.066 1.00 97.38 97 ARG A C 1
ATOM 762 O O . ARG A 1 97 ? 1.518 -11.185 -16.621 1.00 97.38 97 ARG A O 1
ATOM 769 N N . ALA A 1 98 ? 3.443 -11.130 -15.460 1.00 97.75 98 ALA A N 1
ATOM 770 C CA . ALA A 1 98 ? 3.592 -12.585 -15.378 1.00 97.75 98 ALA A CA 1
ATOM 771 C C . ALA A 1 98 ? 2.475 -13.240 -14.542 1.00 97.75 98 ALA A C 1
ATOM 773 O O . ALA A 1 98 ? 1.969 -14.301 -14.905 1.00 97.75 98 ALA A O 1
ATOM 774 N N . LEU A 1 99 ? 2.046 -12.575 -13.467 1.00 97.19 99 LEU A N 1
ATOM 775 C CA . LEU A 1 99 ? 0.976 -13.023 -12.568 1.00 97.19 99 LEU A CA 1
ATOM 776 C C . LEU A 1 99 ? -0.443 -12.699 -13.074 1.00 97.19 99 LEU A C 1
ATOM 778 O O . LEU A 1 99 ? -1.416 -13.055 -12.411 1.00 97.19 99 LEU A O 1
ATOM 782 N N . LYS A 1 100 ? -0.576 -12.045 -14.237 1.00 96.94 100 LYS A N 1
ATOM 783 C CA . LYS A 1 100 ? -1.849 -11.564 -14.806 1.00 96.94 100 LYS A CA 1
ATOM 784 C C . LYS A 1 100 ? -2.641 -10.658 -13.848 1.00 96.94 100 LYS A C 1
ATOM 786 O O . LYS A 1 100 ? -3.866 -10.716 -13.809 1.00 96.94 100 LYS A O 1
ATOM 791 N N . ILE A 1 101 ? -1.940 -9.817 -13.090 1.00 98.00 101 ILE A N 1
ATOM 792 C CA . ILE A 1 101 ? -2.531 -8.800 -12.214 1.00 98.00 101 ILE A CA 1
ATOM 793 C C . ILE A 1 101 ? -2.593 -7.475 -12.985 1.00 98.00 101 ILE A C 1
ATOM 795 O O . ILE A 1 101 ? -1.543 -6.989 -13.422 1.00 98.00 101 ILE A O 1
ATOM 799 N N . PRO A 1 102 ? -3.776 -6.857 -13.148 1.00 98.06 102 PRO A N 1
ATOM 800 C CA . PRO A 1 102 ? -3.878 -5.525 -13.727 1.00 98.06 102 PRO A CA 1
ATOM 801 C C . PRO A 1 102 ? -3.183 -4.502 -12.822 1.00 98.06 102 PRO A C 1
ATOM 803 O O . PRO A 1 102 ? -3.537 -4.352 -11.649 1.00 98.06 102 PRO A O 1
ATOM 806 N N . VAL A 1 103 ? -2.183 -3.801 -13.358 1.00 97.81 103 VAL A N 1
ATOM 807 C CA . VAL A 1 103 ? -1.410 -2.805 -12.610 1.00 97.81 103 VAL A CA 1
ATOM 808 C C . VAL A 1 103 ? -1.099 -1.577 -13.459 1.00 97.81 103 VAL A C 1
ATOM 810 O O . VAL A 1 103 ? -0.678 -1.695 -14.610 1.00 97.81 103 VAL A O 1
ATOM 813 N N . PHE A 1 104 ? -1.252 -0.397 -12.863 1.00 96.94 104 PHE A N 1
ATOM 814 C CA . PHE A 1 104 ? -0.647 0.840 -13.349 1.00 96.94 104 PHE A CA 1
ATOM 815 C C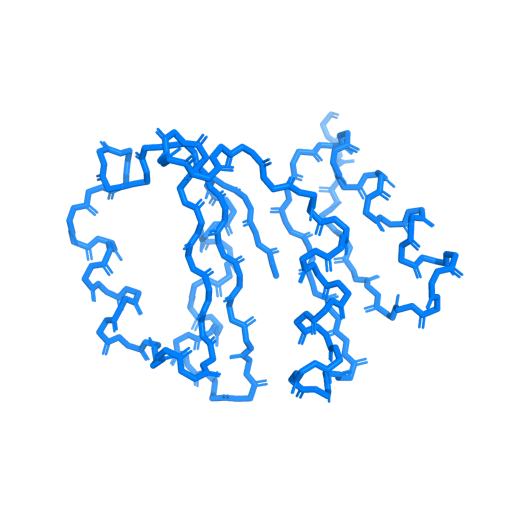 . PHE A 1 104 ? 0.507 1.235 -12.428 1.00 96.94 104 PHE A C 1
ATOM 817 O O . PHE A 1 104 ? 0.339 1.326 -11.211 1.00 96.94 104 PHE A O 1
ATOM 824 N N . GLY A 1 105 ? 1.680 1.456 -13.014 1.00 94.69 105 GLY A N 1
ATOM 825 C CA . GLY A 1 105 ? 2.868 1.932 -12.309 1.00 94.69 105 GLY A CA 1
ATOM 826 C C . GLY A 1 105 ? 3.028 3.445 -12.419 1.00 94.69 105 GLY A C 1
ATOM 827 O O . GLY A 1 105 ? 2.427 4.078 -13.289 1.00 94.69 105 GLY A O 1
ATOM 828 N N . SER A 1 106 ? 3.875 4.023 -11.571 1.00 91.19 106 SER A N 1
ATOM 829 C CA . SER A 1 106 ? 4.297 5.416 -11.694 1.00 91.19 106 SER A CA 1
ATOM 830 C C . SER A 1 106 ? 5.029 5.641 -13.022 1.00 91.19 106 SER A C 1
ATOM 832 O O . SER A 1 106 ? 5.827 4.809 -13.461 1.00 91.19 106 SER A O 1
ATOM 834 N N . ILE A 1 107 ? 4.746 6.773 -13.667 1.00 86.69 107 ILE A N 1
ATOM 835 C CA . ILE A 1 107 ? 5.488 7.231 -14.844 1.00 86.69 107 ILE A CA 1
ATOM 836 C C . ILE A 1 107 ? 6.742 7.946 -14.344 1.00 86.69 107 ILE A C 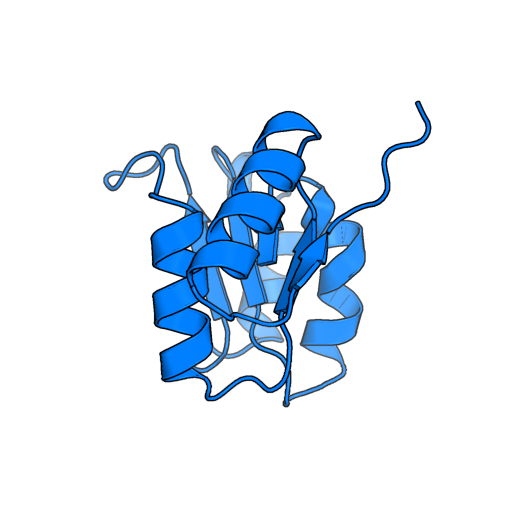1
ATOM 838 O O . ILE A 1 107 ? 6.672 8.737 -13.406 1.00 86.69 107 ILE A O 1
ATOM 842 N N . TRP A 1 108 ? 7.873 7.638 -14.968 1.00 82.69 108 TRP A N 1
ATOM 843 C CA . TRP A 1 108 ? 9.165 8.248 -14.688 1.00 82.69 108 TRP A CA 1
ATOM 844 C C . TRP A 1 108 ? 9.663 8.894 -15.980 1.00 82.69 108 TRP A C 1
ATOM 846 O O . TRP A 1 108 ? 9.911 8.189 -16.956 1.00 82.69 108 TRP A O 1
ATOM 856 N N . ASP A 1 109 ? 9.724 10.222 -15.997 1.00 75.50 109 ASP A N 1
ATOM 857 C CA . ASP A 1 109 ? 10.1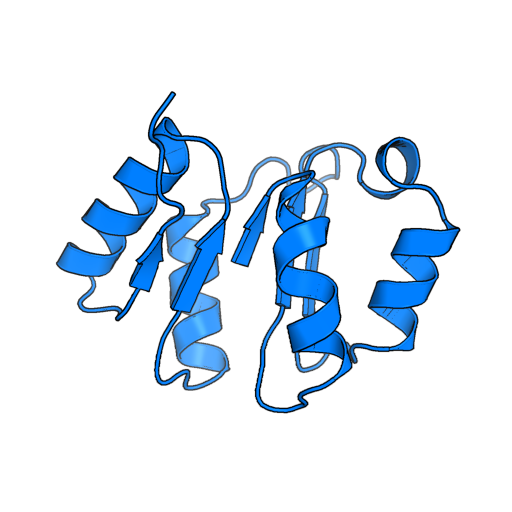45 11.064 -17.126 1.00 75.50 109 ASP A CA 1
ATOM 858 C C . ASP A 1 109 ? 11.465 11.817 -16.866 1.00 75.50 109 ASP A C 1
ATOM 860 O O . ASP A 1 109 ? 11.948 12.522 -17.752 1.00 75.50 109 ASP A O 1
ATOM 864 N N . ALA A 1 110 ? 12.034 11.646 -15.668 1.00 59.47 110 ALA A N 1
ATOM 865 C CA . ALA A 1 110 ? 13.296 12.233 -15.219 1.00 59.47 110 ALA A CA 1
ATOM 866 C C . ALA A 1 110 ? 14.530 11.412 -15.621 1.00 59.47 110 ALA A C 1
ATOM 868 O O . ALA A 1 110 ? 14.445 10.160 -15.621 1.00 59.47 110 ALA A O 1
#

InterPro domains:
  IPR052979 Adenylate-forming domain-containing protein [PTHR33927] (1-110)
  IPR060117 Adenylate-forming reductase 03009-like, C-terminal [PF26733] (2-109)

Foldseek 3Di:
DEEDPCCVVCVVVQLVDVLAAEEYEYAPRCVRPHPVVVCSRPVRHDPLRYHYYHLNDPVHDDPPLVVCVVVCVSSVDPAEEYHYDPVVQVVNVVSCVVVVGHYDYDDDPD

Radius of gyration: 13.37 Å; Cα contacts (8 Å, |Δi|>4): 138; chains: 1; bounding box: 28×27×31 Å

Mean predicted aligned error: 2.51 Å

Organism: NCBI:txid56615

Sequence (110 aa):
MCTGSGIGAVASTCIQNENWFLIWIGPNLENTYGEEIMQLICGKIPESRRLIWDTRGPLGRPDVVRLLHDTYKYWDAEVTLFVGSPEMNSNVLQSCRALKIPVFGSIWDA

Secondary structure (DSSP, 8-state):
-EEGGGHHHHHHHHHH-TTPPEEEEESSHHHHHHHHHHHHHHHHS-GGGEEEEETTSTT-S--HHHHHHHHHHHHT-S-EEEB--HHHHHHHHHHHHHTT--EEEPP---

Solvent-accessible surface area (backbone atoms only — not comparable to full-atom values): 6344 Å² total; per-residue (Å²): 63,24,32,59,75,33,45,81,80,46,48,65,60,37,54,77,32,87,91,42,65,45,38,42,37,30,66,50,47,52,85,72,62,32,65,68,53,49,49,51,50,61,73,58,37,56,72,95,40,43,44,79,45,45,34,72,44,98,78,34,72,73,63,64,61,58,54,50,52,56,47,39,61,72,68,65,52,88,65,43,52,39,32,49,58,73,68,58,32,52,51,43,54,56,51,28,59,77,70,72,46,56,69,46,61,57,87,81,90,126

Nearest PDB structures (foldseek):
  4u2q-assembly1_B  TM=5.156E-01  e=5.769E-01  Rattus norvegicus
  7rz9-assembly1_A  TM=4.985E-01  e=9.154E-01  Rattus norvegicus
  5c5c-assembly1_A  TM=4.429E-01  e=4.762E+00  Homo sapiens
  5x2n-assembly1_B  TM=4.577E-01  e=6.200E+00  Oryzias latipes
  8uhw-assembly1_F  TM=4.014E-01  e=8.622E+00  Acetivibrio thermocellus DSM 1313